Protein AF-A0A3N7EU28-F1 (afdb_monomer)

Structure (mmCIF, N/CA/C/O backbone):
data_AF-A0A3N7EU28-F1
#
_entry.id   AF-A0A3N7EU28-F1
#
loop_
_atom_site.group_PDB
_atom_site.id
_atom_site.type_symbol
_atom_site.label_atom_id
_atom_site.label_alt_id
_atom_site.label_comp_id
_atom_site.label_asym_id
_atom_site.label_entity_id
_atom_site.label_seq_id
_atom_site.pdbx_PDB_ins_code
_atom_site.Cartn_x
_atom_site.Cartn_y
_atom_site.Cartn_z
_atom_site.occupancy
_atom_site.B_iso_or_equiv
_atom_site.auth_seq_id
_atom_site.auth_comp_id
_atom_site.auth_asym_id
_atom_site.auth_atom_id
_atom_site.pdbx_PDB_model_num
ATOM 1 N N . MET A 1 1 ? -1.243 -31.532 -74.206 1.00 42.12 1 MET A N 1
ATOM 2 C CA . MET A 1 1 ? -0.296 -31.287 -73.104 1.00 42.12 1 MET A CA 1
ATOM 3 C C . MET A 1 1 ? -0.770 -30.011 -72.451 1.00 42.12 1 MET A C 1
ATOM 5 O O . MET A 1 1 ? -0.557 -28.967 -73.038 1.00 42.12 1 MET A O 1
ATOM 9 N N . ASP A 1 2 ? -1.474 -30.106 -71.325 1.00 33.91 2 ASP A N 1
ATOM 10 C CA . ASP A 1 2 ? -1.949 -28.936 -70.582 1.00 33.91 2 ASP A CA 1
ATOM 11 C C . ASP A 1 2 ? -1.641 -29.152 -69.104 1.00 33.91 2 ASP A C 1
ATOM 13 O O . ASP A 1 2 ? -2.278 -29.946 -68.408 1.00 33.91 2 ASP A O 1
ATOM 17 N N . THR A 1 3 ? -0.588 -28.489 -68.646 1.00 37.66 3 THR A N 1
ATOM 18 C CA . THR A 1 3 ? -0.160 -28.428 -67.252 1.00 37.66 3 THR A CA 1
ATOM 19 C C . THR A 1 3 ? -1.136 -27.540 -66.482 1.00 37.66 3 THR A C 1
ATOM 21 O O . THR A 1 3 ? -1.076 -26.314 -66.555 1.00 37.66 3 THR A O 1
ATOM 24 N N . LYS A 1 4 ? -2.057 -28.150 -65.725 1.00 41.09 4 LYS A N 1
ATOM 25 C CA . LYS A 1 4 ? -2.855 -27.432 -64.722 1.00 41.09 4 LYS A CA 1
ATOM 26 C C . LYS A 1 4 ? -1.938 -26.999 -63.577 1.00 41.09 4 LYS A C 1
ATOM 28 O O . LYS A 1 4 ? -1.537 -27.821 -62.758 1.00 41.09 4 LYS A O 1
ATOM 33 N N . TYR A 1 5 ? -1.629 -25.708 -63.518 1.00 42.81 5 TYR A N 1
ATOM 34 C CA . TYR A 1 5 ? -1.037 -25.078 -62.344 1.00 42.81 5 TYR A CA 1
ATOM 35 C C . TYR A 1 5 ? -2.054 -25.109 -61.198 1.00 42.81 5 TYR A C 1
ATOM 37 O O . TYR A 1 5 ? -3.085 -24.443 -61.246 1.00 42.81 5 TYR A O 1
ATOM 45 N N . HIS A 1 6 ? -1.770 -25.908 -60.173 1.00 47.97 6 HIS A N 1
ATOM 46 C CA . HIS A 1 6 ? -2.441 -25.832 -58.883 1.00 47.97 6 HIS A CA 1
ATOM 47 C C . HIS A 1 6 ? -1.629 -24.870 -58.012 1.00 47.97 6 HIS A C 1
ATOM 49 O O . HIS A 1 6 ? -0.635 -25.269 -57.409 1.00 47.97 6 HIS A O 1
ATOM 55 N N . HIS A 1 7 ? -1.986 -23.585 -58.015 1.00 46.16 7 HIS A N 1
ATOM 56 C CA . HIS A 1 7 ? -1.356 -22.621 -57.117 1.00 46.16 7 HIS A CA 1
ATOM 57 C C . HIS A 1 7 ? -2.119 -22.643 -55.789 1.00 46.16 7 HIS A C 1
ATOM 59 O O . HIS A 1 7 ? -3.244 -22.154 -55.716 1.00 46.16 7 HIS A O 1
ATOM 65 N N . ARG A 1 8 ? -1.516 -23.265 -54.767 1.00 48.31 8 ARG A N 1
ATOM 66 C CA . ARG A 1 8 ? -1.973 -23.189 -53.372 1.00 48.31 8 ARG A CA 1
ATOM 67 C C . ARG A 1 8 ? -2.030 -21.729 -52.931 1.00 48.31 8 ARG A C 1
ATOM 69 O O . ARG A 1 8 ? -1.128 -20.949 -53.256 1.00 48.31 8 ARG A O 1
ATOM 76 N N . THR A 1 9 ? -3.082 -21.378 -52.205 1.00 47.44 9 THR A N 1
ATOM 77 C CA . THR A 1 9 ? -3.188 -20.135 -51.445 1.00 47.44 9 THR A CA 1
ATOM 78 C C . THR A 1 9 ? -2.323 -20.242 -50.191 1.00 47.44 9 THR A C 1
ATOM 80 O O . THR A 1 9 ? -2.245 -21.293 -49.566 1.00 47.44 9 THR A O 1
ATOM 83 N N . VAL A 1 10 ? -1.673 -19.140 -49.816 1.00 48.03 10 VAL A N 1
ATOM 84 C CA . VAL A 1 10 ? -0.819 -18.991 -48.615 1.00 48.03 10 VAL A CA 1
ATOM 85 C C . VAL A 1 10 ? -1.573 -19.140 -47.280 1.00 48.03 10 VAL A C 1
ATOM 87 O O . VAL A 1 10 ? -1.006 -18.900 -46.221 1.00 48.03 10 VAL A O 1
ATOM 90 N N . GLU A 1 11 ? -2.845 -19.528 -47.323 1.00 44.81 11 GLU A N 1
ATOM 91 C CA . GLU A 1 11 ? -3.716 -19.673 -46.155 1.00 44.81 11 GLU A CA 1
ATOM 92 C C . GLU A 1 11 ? -3.633 -21.075 -45.519 1.00 44.81 11 GLU A C 1
ATOM 94 O O . GLU A 1 11 ? -4.059 -21.242 -44.381 1.00 44.81 11 GLU A O 1
ATOM 99 N N . ASP A 1 12 ? -3.026 -22.060 -46.199 1.00 47.38 12 ASP A N 1
ATOM 100 C CA . ASP A 1 12 ? -3.036 -23.470 -45.765 1.00 47.38 12 ASP A CA 1
ATOM 101 C C . ASP A 1 12 ? -1.842 -23.903 -44.882 1.00 47.38 12 ASP A C 1
ATOM 103 O O . ASP A 1 12 ? -1.833 -25.035 -44.405 1.00 47.38 12 ASP A O 1
ATOM 107 N N . ASP A 1 13 ? -0.852 -23.038 -44.617 1.00 48.75 13 ASP A N 1
ATOM 108 C CA . ASP A 1 13 ? 0.401 -23.433 -43.933 1.00 48.75 13 ASP A CA 1
ATOM 109 C C . ASP A 1 13 ? 0.686 -22.684 -42.612 1.00 48.75 13 ASP A C 1
ATOM 111 O O . ASP A 1 13 ? 1.833 -22.608 -42.169 1.00 48.75 13 ASP A O 1
ATOM 115 N N . ILE A 1 14 ? -0.335 -22.169 -41.915 1.00 48.41 14 ILE A N 1
ATOM 116 C CA . ILE A 1 14 ? -0.161 -21.692 -40.529 1.00 48.41 14 ILE A CA 1
ATOM 117 C C . ILE A 1 14 ? -0.734 -22.723 -39.554 1.00 48.41 14 ILE A C 1
ATOM 119 O O . ILE A 1 14 ? -1.765 -22.520 -38.915 1.00 48.41 14 ILE A O 1
ATOM 123 N N . ILE A 1 15 ? -0.027 -23.844 -39.402 1.00 52.66 15 ILE A N 1
ATOM 124 C CA . ILE A 1 15 ? -0.177 -24.691 -38.216 1.00 52.66 15 ILE A CA 1
ATOM 125 C C . ILE A 1 15 ? 0.542 -23.958 -37.079 1.00 52.66 15 ILE A C 1
ATOM 127 O O . ILE A 1 15 ? 1.730 -24.166 -36.834 1.00 52.66 15 ILE A O 1
ATOM 131 N N . VAL A 1 16 ? -0.165 -23.047 -36.405 1.00 49.06 16 VAL A N 1
ATOM 132 C CA . VAL A 1 16 ? 0.270 -22.577 -35.088 1.00 49.06 16 VAL A CA 1
ATOM 133 C C . VAL A 1 16 ? 0.169 -23.793 -34.178 1.00 49.06 16 VAL A C 1
ATOM 135 O O . VAL A 1 16 ? -0.931 -24.186 -33.794 1.00 49.06 16 VAL A O 1
ATOM 138 N N . ASN A 1 17 ? 1.304 -24.424 -33.863 1.00 50.19 17 ASN A N 1
ATOM 139 C CA . ASN A 1 17 ? 1.380 -25.283 -32.687 1.00 50.19 17 ASN A CA 1
ATOM 140 C C . ASN A 1 17 ? 0.844 -24.431 -31.537 1.00 50.19 17 ASN A C 1
ATOM 142 O O . ASN A 1 17 ? 1.47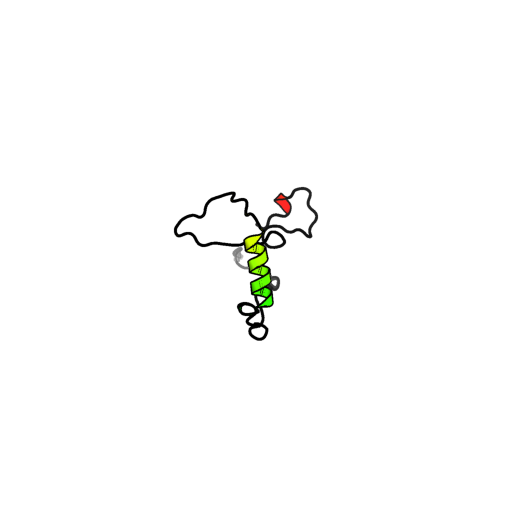1 -23.430 -31.187 1.00 50.19 17 ASN A O 1
ATOM 146 N N . GLN A 1 18 ? -0.334 -24.777 -31.013 1.00 54.00 18 GLN A N 1
ATOM 147 C CA . GLN A 1 18 ? -0.803 -24.255 -29.739 1.00 54.00 18 GLN A CA 1
ATOM 148 C C . GLN A 1 18 ? 0.237 -24.704 -28.715 1.00 54.00 18 GLN A C 1
ATOM 150 O O . GLN A 1 18 ? 0.171 -25.810 -28.194 1.00 54.00 18 GLN A O 1
ATOM 155 N N . MET A 1 19 ? 1.278 -23.892 -28.524 1.00 51.91 19 MET A N 1
ATOM 156 C CA . MET A 1 19 ? 2.097 -23.970 -27.331 1.00 51.91 19 MET A CA 1
ATOM 157 C C . MET A 1 19 ? 1.112 -23.805 -26.188 1.00 51.91 19 MET A C 1
ATOM 159 O O . MET A 1 19 ? 0.344 -22.837 -26.196 1.00 51.91 19 MET A O 1
ATOM 163 N N . ASP A 1 20 ? 1.091 -24.778 -25.280 1.00 57.88 20 ASP A N 1
ATOM 164 C CA . ASP A 1 20 ? 0.328 -24.685 -24.046 1.00 57.88 20 ASP A CA 1
ATOM 165 C C . ASP A 1 20 ? 0.561 -23.284 -23.483 1.00 57.88 20 ASP A C 1
ATOM 167 O O . ASP A 1 20 ? 1.703 -22.869 -23.252 1.00 57.88 20 ASP A O 1
ATOM 171 N N . SER A 1 21 ? -0.513 -22.495 -23.404 1.00 57.62 21 SER A N 1
ATOM 172 C CA . SER A 1 21 ? -0.415 -21.181 -22.780 1.00 57.62 21 SER A CA 1
ATOM 173 C C . SER A 1 21 ? 0.117 -21.412 -21.369 1.00 57.62 21 SER A C 1
ATOM 175 O O . SER A 1 21 ? -0.311 -22.385 -20.741 1.00 57.62 21 SER A O 1
ATOM 177 N N . PRO A 1 22 ? 1.069 -20.593 -20.883 1.00 67.88 22 PRO A N 1
ATOM 178 C CA . PRO A 1 22 ? 1.585 -20.769 -19.536 1.00 67.88 22 PRO A CA 1
ATOM 179 C C . PRO A 1 22 ? 0.402 -20.840 -18.576 1.00 67.88 22 PRO A C 1
ATOM 181 O O . PRO A 1 22 ? -0.537 -20.052 -18.708 1.00 67.88 22 PRO A O 1
ATOM 184 N N . GLU A 1 23 ? 0.427 -21.821 -17.676 1.00 65.69 23 GLU A N 1
ATOM 185 C CA . GLU A 1 23 ? -0.591 -21.982 -16.644 1.00 65.69 23 GLU A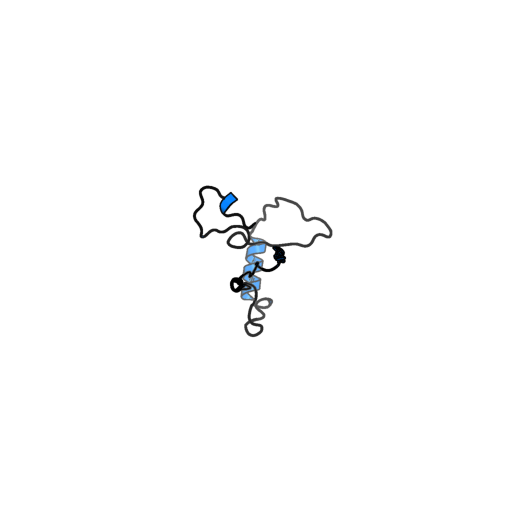 CA 1
ATOM 186 C C . GLU A 1 23 ? -0.727 -20.642 -15.915 1.00 65.69 23 GLU A C 1
ATOM 188 O O . GLU A 1 23 ? 0.215 -20.162 -15.281 1.00 65.69 23 GLU A O 1
ATOM 193 N N . ILE A 1 24 ? -1.864 -19.975 -16.121 1.00 66.19 24 ILE A N 1
ATOM 194 C CA . ILE A 1 24 ? -2.150 -18.694 -15.485 1.00 66.19 24 ILE A CA 1
ATOM 195 C C . ILE A 1 24 ? -2.496 -19.039 -14.043 1.00 66.19 24 ILE A C 1
ATOM 197 O O . ILE A 1 24 ? -3.624 -19.421 -13.748 1.00 66.19 24 ILE A O 1
ATOM 201 N N . VAL A 1 25 ? -1.498 -18.957 -13.169 1.00 65.69 25 VAL A N 1
ATOM 202 C CA . VAL A 1 25 ? -1.701 -19.048 -11.725 1.00 65.69 25 VAL A CA 1
ATOM 203 C C . VAL A 1 25 ? -2.359 -17.743 -11.286 1.00 65.69 25 VAL A C 1
ATOM 205 O O . VAL A 1 25 ? -1.768 -16.671 -11.424 1.00 65.69 25 VAL A O 1
ATOM 208 N N . ASP A 1 26 ? -3.606 -17.824 -10.826 1.00 66.44 26 ASP A N 1
ATOM 209 C CA . ASP A 1 26 ? -4.260 -16.706 -10.156 1.00 66.44 26 ASP A CA 1
ATOM 210 C C . ASP A 1 26 ? -3.780 -16.664 -8.703 1.00 66.44 26 ASP A C 1
ATOM 212 O O . ASP A 1 26 ? -4.258 -17.409 -7.849 1.00 66.44 26 ASP A O 1
ATOM 216 N N . ASP A 1 27 ? -2.827 -15.776 -8.419 1.00 60.50 27 ASP A N 1
ATOM 217 C CA . ASP A 1 27 ? -2.310 -15.548 -7.065 1.00 60.50 27 ASP A CA 1
ATOM 218 C C . ASP A 1 27 ? -3.399 -15.046 -6.079 1.00 60.50 27 ASP A C 1
ATOM 220 O O . ASP A 1 27 ? -3.135 -14.921 -4.880 1.00 60.50 27 ASP A O 1
ATOM 224 N N . PHE A 1 28 ? -4.618 -14.748 -6.558 1.00 56.94 28 PHE A N 1
ATOM 225 C CA . PHE A 1 28 ? -5.779 -14.367 -5.750 1.00 56.94 28 PHE A CA 1
ATOM 226 C C . PHE A 1 28 ? -6.779 -15.505 -5.487 1.00 56.94 28 PHE A C 1
ATOM 228 O O . PHE A 1 28 ? -7.714 -15.293 -4.705 1.00 56.94 28 PHE A O 1
ATOM 235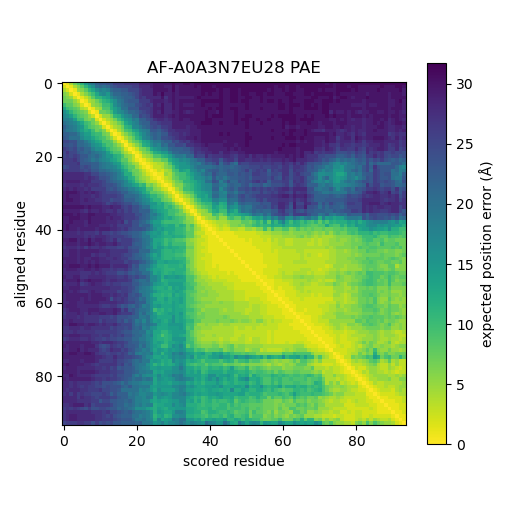 N N . GLU A 1 29 ? -6.619 -16.698 -6.074 1.00 66.00 29 GLU A N 1
ATOM 236 C CA . GLU A 1 29 ? -7.483 -17.849 -5.772 1.00 66.00 29 GLU A CA 1
ATOM 237 C C . GLU A 1 29 ? -7.143 -18.440 -4.392 1.00 66.00 29 GLU A C 1
ATOM 239 O O . GLU A 1 29 ? -6.442 -19.439 -4.243 1.00 66.00 29 GLU A O 1
ATOM 244 N N . LEU A 1 30 ? -7.675 -17.816 -3.341 1.00 59.25 30 LEU A N 1
ATOM 245 C CA . LEU A 1 30 ? -7.777 -18.438 -2.024 1.00 59.25 30 LEU A CA 1
ATOM 246 C C . LEU A 1 30 ? -8.886 -19.494 -2.076 1.00 59.25 30 LEU A C 1
ATOM 248 O O . LEU A 1 30 ? -10.035 -19.183 -2.405 1.00 59.25 30 LEU A O 1
ATOM 252 N N . GLY A 1 31 ? -8.552 -20.745 -1.748 1.00 56.41 31 GLY A N 1
ATOM 253 C CA . GLY A 1 31 ? -9.535 -21.821 -1.639 1.00 56.41 31 GLY A CA 1
ATOM 254 C C . GLY A 1 31 ? -10.668 -21.405 -0.699 1.00 56.41 31 GLY A C 1
ATOM 255 O O . GLY A 1 31 ? -10.415 -20.953 0.417 1.00 56.41 31 GLY A O 1
ATOM 256 N N . GLN A 1 32 ? -11.921 -21.548 -1.147 1.00 54.84 32 GLN A N 1
ATOM 257 C CA . GLN A 1 32 ? -13.123 -21.134 -0.399 1.00 54.84 32 GLN A CA 1
ATOM 258 C C . GLN A 1 32 ? -13.183 -21.681 1.039 1.00 54.84 32 GLN A C 1
ATOM 260 O O . GLN A 1 32 ? -13.830 -21.076 1.891 1.00 54.84 32 GLN A O 1
ATOM 265 N N . ASP A 1 33 ? -12.479 -22.779 1.315 1.00 55.00 33 ASP A N 1
ATOM 266 C CA . ASP A 1 33 ? -12.458 -23.463 2.607 1.00 55.00 33 ASP A CA 1
ATOM 267 C C . ASP A 1 33 ? -11.388 -22.940 3.596 1.00 55.00 33 ASP A C 1
ATOM 269 O O . ASP A 1 33 ? -11.361 -23.375 4.748 1.00 55.00 33 ASP A O 1
ATOM 273 N N . GLU A 1 34 ? -10.521 -21.995 3.198 1.00 50.56 34 GLU A N 1
ATOM 274 C CA . GLU A 1 34 ? -9.469 -21.408 4.060 1.00 50.56 34 GLU A CA 1
ATOM 275 C C . GLU A 1 34 ? -9.802 -20.000 4.587 1.00 50.56 34 GLU A C 1
ATOM 277 O O . GLU A 1 34 ? -9.019 -19.401 5.332 1.00 50.56 34 GLU A O 1
ATOM 282 N N . ALA A 1 35 ? -10.974 -19.459 4.242 1.00 56.62 35 ALA A N 1
ATOM 283 C CA . ALA A 1 35 ? -11.417 -18.148 4.700 1.00 56.62 35 ALA A CA 1
ATOM 284 C C . ALA A 1 35 ? -11.838 -18.193 6.181 1.00 56.62 35 ALA A C 1
ATOM 286 O O . ALA A 1 35 ? -13.007 -18.350 6.527 1.00 56.62 35 ALA A O 1
ATOM 287 N N . VAL A 1 36 ? -10.870 -18.049 7.084 1.00 56.75 36 VAL A N 1
ATOM 288 C CA . VAL A 1 36 ? -11.151 -17.607 8.454 1.00 56.75 36 VAL A CA 1
ATOM 289 C C . VAL A 1 36 ? -11.678 -16.170 8.364 1.00 56.75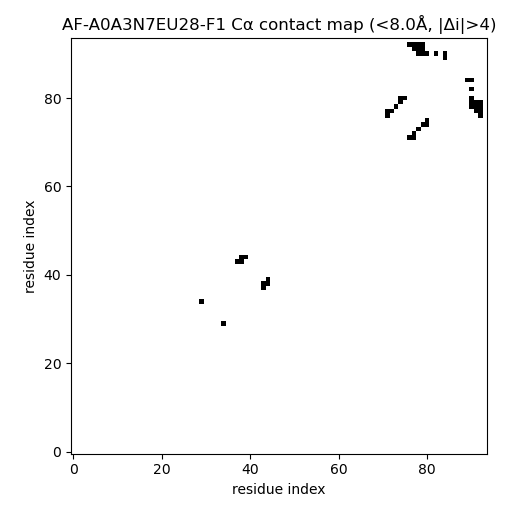 36 VAL A C 1
ATOM 291 O O . VAL A 1 36 ? -11.058 -15.345 7.693 1.00 56.75 36 VAL A O 1
ATOM 294 N N . ASP A 1 37 ? -12.782 -15.851 9.047 1.00 63.72 37 ASP A N 1
ATOM 295 C CA . ASP A 1 37 ? -13.270 -14.471 9.232 1.00 63.72 37 ASP A CA 1
ATOM 296 C C . ASP A 1 37 ? -12.283 -13.694 10.128 1.00 63.72 37 ASP A C 1
ATOM 298 O O . ASP A 1 37 ? -12.501 -13.425 11.310 1.00 63.72 37 ASP A O 1
ATOM 302 N N . ILE A 1 38 ? -11.109 -13.386 9.571 1.00 68.00 38 ILE A N 1
ATOM 303 C CA . ILE A 1 38 ? -9.994 -12.688 10.229 1.00 68.00 38 ILE A CA 1
ATOM 304 C C . ILE A 1 38 ? -10.390 -11.243 10.566 1.00 68.00 38 ILE A C 1
ATOM 306 O O . ILE A 1 38 ? -9.756 -10.605 11.411 1.00 68.00 38 ILE A O 1
ATOM 310 N N . GLU A 1 39 ? -11.439 -10.725 9.921 1.00 71.50 39 GLU A N 1
ATOM 311 C CA . GLU A 1 39 ? -11.945 -9.371 10.128 1.00 71.50 39 GLU A CA 1
ATOM 312 C C . GLU A 1 39 ? -12.425 -9.117 11.559 1.00 71.50 39 GLU A C 1
ATOM 314 O O . GLU A 1 39 ? -12.240 -8.010 12.075 1.00 71.50 39 GLU A O 1
ATOM 319 N N . ASP A 1 40 ? -12.961 -10.141 12.229 1.00 77.62 40 ASP A N 1
ATOM 320 C CA . ASP A 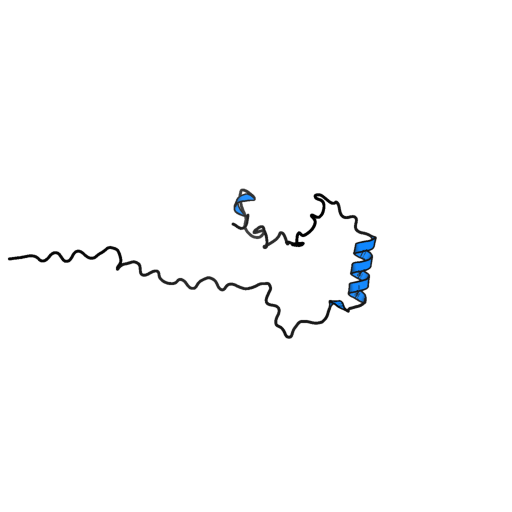1 40 ? -13.511 -10.010 13.576 1.00 77.62 40 ASP A CA 1
ATOM 321 C C . ASP A 1 40 ? -12.531 -10.338 14.705 1.00 77.62 40 ASP A C 1
ATOM 323 O O . ASP A 1 40 ? -12.860 -10.173 15.883 1.00 77.62 40 ASP A O 1
ATOM 327 N N . ASP A 1 41 ? -11.294 -10.699 14.366 1.00 86.56 41 ASP A N 1
ATOM 328 C CA . ASP A 1 41 ? -10.249 -10.957 15.348 1.00 86.56 41 ASP A CA 1
ATOM 329 C C . ASP A 1 41 ? -9.869 -9.676 16.119 1.00 86.56 41 ASP A C 1
ATOM 331 O O . ASP A 1 41 ? -9.313 -8.709 15.584 1.00 86.56 41 ASP A O 1
ATOM 335 N N . GLU A 1 42 ? -10.149 -9.677 17.424 1.00 90.25 42 GLU A N 1
ATOM 336 C CA . GLU A 1 42 ? -9.902 -8.532 18.306 1.00 90.25 42 GLU A CA 1
ATOM 337 C C . GLU A 1 42 ? -8.421 -8.135 18.371 1.00 90.25 42 GLU A C 1
ATOM 339 O O . GLU A 1 42 ? -8.092 -6.948 18.475 1.00 90.25 42 GLU A O 1
ATOM 344 N N . ALA A 1 43 ? -7.497 -9.096 18.266 1.00 90.19 43 ALA A N 1
ATOM 345 C CA . ALA A 1 43 ? -6.071 -8.790 18.272 1.00 90.19 43 ALA A CA 1
ATOM 346 C C . ALA A 1 43 ? -5.656 -8.038 16.99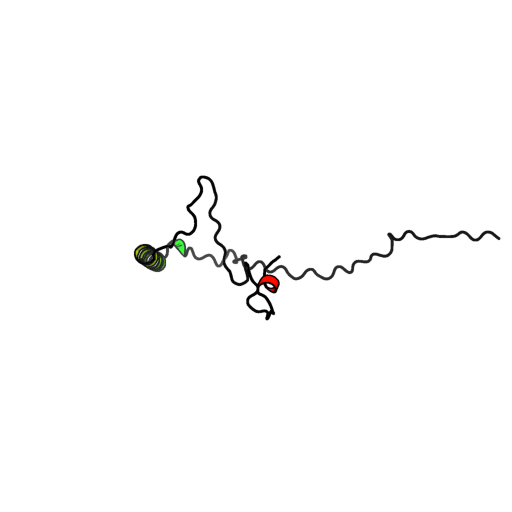5 1.00 90.19 43 ALA A C 1
ATOM 348 O O . ALA A 1 43 ? -4.849 -7.103 17.056 1.00 90.19 43 ALA A O 1
ATOM 349 N N . ASN A 1 44 ? -6.222 -8.388 15.842 1.00 90.81 44 ASN A N 1
ATOM 350 C CA . ASN A 1 44 ? -5.999 -7.696 14.576 1.00 90.81 44 ASN A CA 1
ATOM 351 C C . ASN A 1 44 ? -6.630 -6.302 14.571 1.00 90.81 44 ASN A C 1
ATOM 353 O O . ASN A 1 44 ? -5.951 -5.341 14.195 1.00 90.81 44 ASN A O 1
ATOM 357 N N . LYS A 1 45 ? -7.855 -6.152 15.093 1.00 91.00 45 LYS A N 1
ATOM 358 C CA . LYS A 1 45 ? -8.494 -4.837 15.286 1.00 91.00 45 LYS A CA 1
ATOM 359 C C . LYS A 1 45 ? -7.628 -3.910 16.141 1.00 91.00 45 LYS A C 1
ATOM 361 O O . LYS A 1 45 ? -7.411 -2.751 15.781 1.00 91.00 45 LYS A O 1
ATOM 366 N N . GLN A 1 46 ? -7.058 -4.419 17.235 1.00 94.69 46 GLN A N 1
ATOM 367 C CA . GLN A 1 46 ? -6.161 -3.642 18.098 1.00 94.69 46 GLN A CA 1
ATOM 368 C C . GLN A 1 46 ? -4.863 -3.229 17.390 1.00 94.69 46 GLN A C 1
ATOM 370 O O . GLN A 1 46 ? -4.437 -2.076 17.510 1.00 94.69 46 GLN A O 1
ATOM 375 N N . LYS A 1 47 ? -4.242 -4.132 16.619 1.00 94.00 47 LYS A N 1
ATOM 376 C CA . LYS A 1 47 ? -3.051 -3.810 15.811 1.00 94.00 47 LYS A CA 1
ATOM 377 C C . LYS A 1 47 ? -3.354 -2.724 14.776 1.00 94.00 47 LYS A C 1
ATOM 379 O O . LYS A 1 47 ? -2.559 -1.791 14.637 1.00 94.00 47 LYS A O 1
ATOM 384 N N . LEU A 1 48 ? -4.491 -2.829 14.085 1.00 93.88 48 LEU A N 1
ATOM 385 C CA . LEU A 1 48 ? -4.924 -1.855 13.085 1.00 93.88 48 LEU A CA 1
ATOM 386 C C . LEU A 1 48 ? -5.171 -0.486 13.722 1.00 93.88 48 LEU A C 1
ATOM 388 O O . LEU A 1 48 ? -4.629 0.508 13.246 1.00 93.88 48 LEU A O 1
ATOM 392 N N . LYS A 1 49 ? -5.901 -0.439 14.843 1.00 95.50 49 LYS A N 1
ATOM 393 C CA . LYS A 1 49 ? -6.145 0.802 15.589 1.00 95.50 49 LYS A CA 1
ATOM 394 C C . LYS A 1 49 ? -4.843 1.488 15.992 1.00 95.50 49 LYS A C 1
ATOM 396 O O . LYS A 1 49 ? -4.664 2.668 15.718 1.00 95.50 49 LYS A O 1
ATOM 401 N N . ARG A 1 50 ? -3.888 0.731 16.544 1.00 97.12 50 ARG A N 1
ATOM 402 C CA . ARG A 1 50 ? -2.567 1.270 16.894 1.00 97.12 50 ARG A CA 1
ATOM 403 C C . ARG A 1 50 ? -1.857 1.873 15.681 1.00 97.12 50 ARG A C 1
ATOM 405 O O . ARG A 1 50 ? -1.225 2.915 15.811 1.00 97.12 50 ARG A O 1
ATOM 412 N N . ARG A 1 51 ? -1.944 1.230 14.511 1.00 96.25 51 ARG A N 1
ATOM 413 C CA . ARG A 1 51 ? -1.354 1.762 13.276 1.00 96.25 51 ARG A CA 1
ATOM 414 C C . ARG A 1 51 ? -2.052 3.050 12.835 1.00 96.25 51 ARG A C 1
ATOM 416 O O . ARG A 1 51 ? -1.343 3.984 12.488 1.00 96.25 51 ARG A O 1
ATOM 423 N N . ILE A 1 52 ? -3.384 3.106 12.874 1.00 96.50 52 ILE A N 1
ATOM 424 C CA . ILE A 1 52 ? -4.163 4.308 12.531 1.00 96.50 52 ILE A CA 1
ATOM 425 C C . ILE A 1 52 ? -3.774 5.484 13.436 1.00 96.50 52 ILE A C 1
ATOM 427 O O . ILE A 1 52 ? -3.562 6.583 12.938 1.00 96.50 52 ILE A O 1
ATOM 431 N N . ASP A 1 53 ? -3.626 5.244 14.741 1.00 97.06 53 ASP A N 1
ATOM 432 C CA . ASP A 1 53 ? -3.323 6.298 15.717 1.00 97.06 53 ASP A CA 1
ATOM 433 C C . ASP A 1 53 ? -1.885 6.840 15.599 1.00 97.06 53 ASP A C 1
ATOM 435 O O . ASP A 1 53 ? -1.617 7.981 15.968 1.00 97.06 53 ASP A O 1
ATOM 439 N N . GLN A 1 54 ? -0.940 6.016 15.133 1.00 97.38 54 GLN A N 1
ATOM 440 C CA . GLN A 1 54 ? 0.495 6.334 15.152 1.00 97.38 54 GLN A CA 1
ATOM 441 C C . GLN A 1 54 ? 1.077 6.698 13.786 1.00 97.38 54 GLN A C 1
ATOM 443 O O . GLN A 1 54 ? 2.159 7.280 13.728 1.00 97.38 54 GLN A O 1
ATOM 448 N N . TYR A 1 55 ? 0.432 6.294 12.692 1.00 96.94 55 TYR A N 1
ATOM 449 C CA . TYR A 1 55 ? 0.983 6.452 11.352 1.00 96.94 55 TYR A CA 1
ATOM 450 C C . TYR A 1 55 ? 0.447 7.711 10.677 1.00 96.94 55 TYR A C 1
ATOM 452 O O . TYR A 1 55 ? -0.746 7.829 10.406 1.00 96.94 55 TYR A O 1
ATOM 460 N N . GLU A 1 56 ? 1.349 8.629 10.351 1.00 95.94 56 GLU A N 1
ATOM 461 C CA . GLU A 1 56 ? 1.025 9.818 9.572 1.00 95.94 56 GLU A CA 1
ATOM 462 C C . GLU A 1 56 ? 1.146 9.516 8.073 1.00 95.94 56 GLU A C 1
ATOM 464 O O . GLU A 1 56 ? 2.208 9.137 7.578 1.00 95.94 56 GLU A O 1
ATOM 469 N N . ILE A 1 57 ? 0.036 9.667 7.346 1.00 94.38 57 ILE A N 1
ATOM 470 C CA . ILE A 1 57 ? -0.005 9.464 5.896 1.00 94.38 57 ILE A CA 1
ATOM 471 C C . ILE A 1 57 ? 0.405 10.765 5.204 1.00 94.38 57 ILE A C 1
ATOM 473 O O . ILE A 1 57 ? -0.318 11.760 5.260 1.00 94.38 57 ILE A O 1
ATOM 477 N N . GLU A 1 58 ? 1.519 10.739 4.473 1.00 96.19 58 GLU A N 1
ATOM 478 C CA . GLU A 1 58 ? 1.891 11.844 3.592 1.00 96.19 58 GLU A CA 1
ATOM 479 C C . GLU A 1 58 ? 1.036 11.815 2.312 1.00 96.19 58 GLU A C 1
ATOM 481 O O . GLU A 1 58 ? 1.294 11.067 1.363 1.00 96.19 58 GLU A O 1
ATOM 486 N N . LEU A 1 59 ? -0.015 12.634 2.278 1.00 94.56 59 LEU A N 1
ATOM 487 C CA . LEU A 1 59 ? -0.941 12.677 1.152 1.00 94.56 59 LEU A CA 1
ATOM 488 C C . LEU A 1 59 ? -0.312 13.384 -0.061 1.00 94.56 59 LEU A C 1
ATOM 490 O O . LEU A 1 59 ? -0.248 14.609 -0.115 1.00 94.56 59 LEU A O 1
ATOM 494 N N . LYS A 1 60 ? 0.103 12.614 -1.074 1.00 96.25 60 LYS A N 1
ATOM 495 C CA . LYS A 1 60 ? 0.637 13.171 -2.333 1.00 96.25 60 LYS A CA 1
ATOM 496 C C . LYS A 1 60 ? -0.444 13.773 -3.231 1.00 96.25 60 LYS A C 1
ATOM 498 O O . LYS A 1 60 ? -0.202 14.775 -3.892 1.00 96.25 60 LYS A O 1
ATOM 503 N N . ASN A 1 61 ? -1.627 13.158 -3.271 1.00 94.81 61 ASN A N 1
ATOM 504 C CA . ASN A 1 61 ? -2.761 13.608 -4.078 1.00 94.81 61 ASN A CA 1
ATOM 505 C C . ASN A 1 61 ? -4.067 13.434 -3.291 1.00 94.81 61 ASN A C 1
ATOM 507 O O . ASN A 1 61 ? -4.266 12.371 -2.700 1.00 94.81 61 ASN A O 1
ATOM 511 N N . PRO A 1 62 ? -4.976 14.426 -3.294 1.00 95.94 62 PRO A N 1
ATOM 512 C CA . PRO A 1 62 ? -6.242 14.315 -2.585 1.00 95.94 62 PRO A CA 1
ATOM 513 C C . PRO A 1 62 ? -7.195 13.316 -3.248 1.00 95.94 62 PRO A C 1
ATOM 515 O O . PRO A 1 62 ? -7.196 13.124 -4.469 1.00 95.94 62 PRO A O 1
ATOM 518 N N . SER A 1 63 ? -8.065 12.720 -2.433 1.00 95.69 63 SER A N 1
ATOM 519 C CA . SER A 1 63 ? -9.150 11.862 -2.906 1.00 95.69 63 SER A CA 1
ATOM 520 C C . SER A 1 63 ? -10.092 12.621 -3.841 1.00 95.69 63 SER A C 1
ATOM 522 O O . SER A 1 63 ? -10.437 13.780 -3.609 1.00 95.69 63 SER A O 1
ATOM 524 N N . ARG A 1 64 ? -10.544 11.947 -4.903 1.00 97.19 64 ARG A N 1
ATOM 525 C CA . ARG A 1 64 ? -11.443 12.526 -5.909 1.00 97.19 64 ARG A CA 1
ATOM 526 C C . ARG A 1 64 ? -12.875 12.032 -5.684 1.00 97.19 64 ARG A 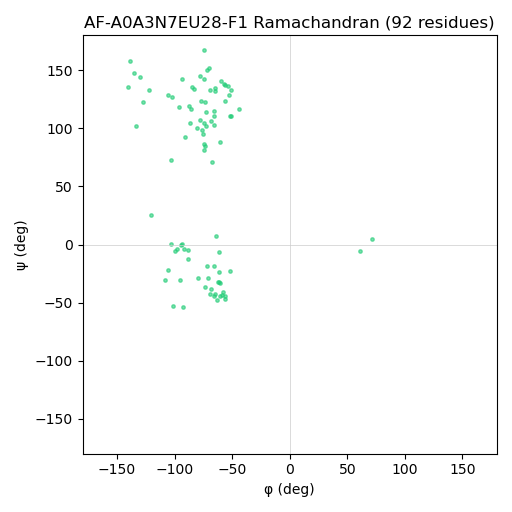C 1
ATOM 528 O O . ARG A 1 64 ? -13.070 10.814 -5.663 1.00 97.19 64 ARG A O 1
ATOM 535 N N . PRO A 1 65 ? -13.876 12.925 -5.565 1.00 96.94 65 PRO A N 1
ATOM 536 C CA . PRO A 1 65 ? -15.268 12.519 -5.390 1.00 96.94 65 PRO A CA 1
ATOM 537 C C . PRO A 1 65 ? -15.734 11.547 -6.481 1.00 96.94 65 PRO A C 1
ATOM 539 O O . PRO A 1 65 ? -15.441 11.730 -7.664 1.00 96.94 65 PRO A O 1
ATOM 542 N N . GLY A 1 66 ? -16.447 10.496 -6.076 1.00 96.50 66 GLY A N 1
ATOM 543 C CA . GLY A 1 66 ? -17.008 9.492 -6.986 1.00 96.50 66 GLY A CA 1
ATOM 544 C C . GLY A 1 66 ? -15.993 8.540 -7.633 1.00 96.50 66 GLY A C 1
ATOM 545 O O . GLY A 1 66 ? -16.382 7.731 -8.475 1.00 96.50 66 GLY A O 1
ATOM 546 N N . LYS A 1 67 ? -14.702 8.604 -7.281 1.00 96.69 67 LYS A N 1
ATOM 547 C CA . LYS A 1 67 ? -13.698 7.634 -7.745 1.00 96.69 67 LYS A CA 1
ATOM 548 C C . LYS A 1 67 ? -13.529 6.503 -6.736 1.00 96.69 67 LYS A C 1
ATOM 550 O O . LYS A 1 67 ? -13.557 6.729 -5.531 1.00 96.69 67 LYS A O 1
ATOM 555 N N . LYS A 1 68 ? -13.343 5.285 -7.251 1.00 94.44 68 LYS A N 1
ATOM 556 C CA . LYS A 1 68 ? -13.005 4.113 -6.439 1.00 94.44 68 LYS A CA 1
ATOM 557 C C . LYS A 1 68 ? -11.559 4.217 -5.949 1.00 94.44 68 LYS A C 1
ATOM 559 O O . LYS A 1 68 ? -10.720 4.810 -6.629 1.00 94.44 68 LYS A O 1
ATOM 564 N N . LEU A 1 69 ? -11.292 3.628 -4.787 1.00 93.88 69 LEU A N 1
ATOM 565 C CA . LEU A 1 69 ? -9.939 3.398 -4.296 1.00 93.88 69 LEU A CA 1
ATOM 566 C C . LEU A 1 69 ? -9.405 2.114 -4.932 1.00 93.88 69 LEU A C 1
ATOM 568 O O . LEU A 1 69 ? -10.109 1.108 -4.968 1.00 93.88 69 LEU A O 1
ATOM 572 N N . PHE A 1 70 ? -8.175 2.166 -5.426 1.00 91.81 70 PHE A N 1
ATOM 573 C CA . PHE A 1 70 ? -7.457 1.002 -5.919 1.00 91.81 70 PHE A CA 1
ATOM 574 C C . PHE A 1 70 ? -6.102 0.965 -5.222 1.00 91.81 70 PHE A C 1
ATOM 576 O O . PHE A 1 70 ? -5.375 1.959 -5.249 1.00 91.81 70 PHE A O 1
ATOM 583 N N . VAL A 1 71 ? -5.822 -0.142 -4.541 1.00 91.06 71 VAL A N 1
ATOM 584 C CA . VAL A 1 71 ? -4.573 -0.372 -3.816 1.00 91.06 71 VAL A CA 1
ATOM 585 C C . VAL A 1 71 ? -3.759 -1.357 -4.639 1.00 91.06 71 VAL A C 1
ATOM 587 O O . VAL A 1 71 ? -4.284 -2.388 -5.049 1.00 91.06 71 VAL A O 1
ATOM 590 N N . LEU A 1 72 ? -2.507 -1.005 -4.908 1.00 88.94 72 LEU A N 1
ATOM 591 C CA . LEU A 1 72 ? -1.579 -1.787 -5.711 1.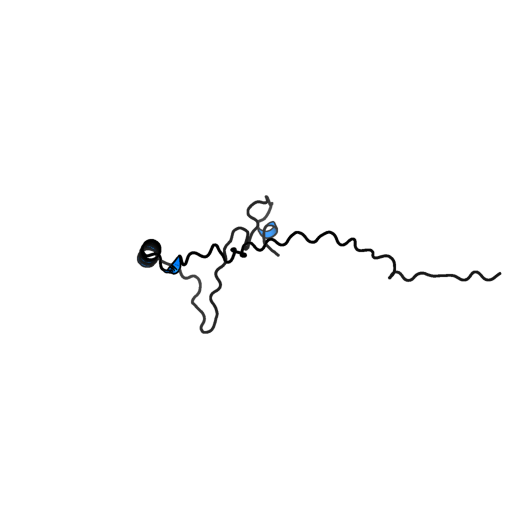00 88.94 72 LEU A CA 1
ATOM 592 C C . LEU A 1 72 ? -0.346 -2.085 -4.872 1.00 88.94 72 LEU A C 1
ATOM 594 O O . LEU A 1 72 ? 0.198 -1.175 -4.243 1.00 88.94 72 LEU A O 1
ATOM 598 N N . ASP A 1 73 ? 0.085 -3.339 -4.891 1.00 86.94 73 ASP A N 1
ATOM 599 C CA . ASP A 1 73 ? 1.438 -3.687 -4.479 1.00 86.94 73 ASP A CA 1
ATOM 600 C C . ASP A 1 73 ? 2.438 -3.265 -5.576 1.00 86.94 73 ASP A C 1
ATOM 602 O O . ASP A 1 73 ? 2.049 -2.886 -6.686 1.00 86.94 73 ASP A O 1
ATOM 606 N N . ILE A 1 74 ? 3.731 -3.271 -5.269 1.00 81.75 74 ILE A N 1
ATOM 607 C CA . ILE A 1 74 ? 4.795 -2.870 -6.200 1.00 81.75 74 ILE A CA 1
ATOM 608 C C . ILE A 1 74 ? 5.460 -4.114 -6.788 1.00 81.75 74 ILE A C 1
ATOM 610 O O . ILE A 1 74 ? 5.526 -4.279 -8.009 1.00 81.75 74 ILE A O 1
ATOM 614 N N . ASP A 1 75 ? 5.897 -5.006 -5.914 1.00 70.62 75 ASP A N 1
ATOM 615 C CA . ASP A 1 75 ? 6.702 -6.175 -6.229 1.00 70.62 75 ASP A CA 1
ATOM 616 C C . ASP A 1 75 ? 5.830 -7.287 -6.845 1.00 70.62 75 ASP A C 1
ATOM 618 O O . ASP A 1 75 ? 4.819 -7.676 -6.275 1.00 70.62 75 ASP A O 1
ATOM 622 N N . TYR A 1 76 ? 6.168 -7.760 -8.053 1.00 64.75 76 TYR A N 1
ATOM 623 C CA . TYR A 1 76 ? 5.350 -8.669 -8.894 1.00 64.75 76 TYR A CA 1
ATOM 624 C C . TYR A 1 76 ? 3.974 -8.153 -9.328 1.00 64.75 76 TYR A C 1
ATOM 626 O O . TYR A 1 76 ? 3.319 -8.778 -10.164 1.00 64.75 76 TYR A O 1
ATOM 634 N N . THR A 1 77 ? 3.548 -6.987 -8.846 1.00 77.50 77 THR A N 1
ATOM 635 C CA . THR A 1 77 ? 2.338 -6.328 -9.345 1.00 77.50 77 THR A CA 1
ATOM 636 C C . THR A 1 77 ? 2.680 -5.346 -10.462 1.00 77.50 77 THR A C 1
ATOM 638 O O . THR A 1 77 ? 2.140 -5.471 -11.562 1.00 77.50 77 THR A O 1
ATOM 641 N N . LEU A 1 78 ? 3.611 -4.418 -10.219 1.00 83.12 78 LEU A N 1
ATOM 642 C CA . LEU A 1 78 ? 4.004 -3.372 -11.173 1.00 83.12 78 LEU A CA 1
ATOM 643 C C . LEU A 1 78 ? 5.399 -3.588 -11.771 1.00 83.12 78 LEU A C 1
ATOM 645 O O . LEU A 1 78 ? 5.629 -3.207 -12.919 1.00 83.12 78 LEU A O 1
ATOM 649 N N . PHE A 1 79 ? 6.305 -4.205 -11.011 1.00 81.31 79 PHE A N 1
ATOM 650 C CA . PHE A 1 79 ? 7.680 -4.477 -11.429 1.00 81.31 79 PHE A CA 1
ATOM 651 C C . PHE A 1 79 ? 8.071 -5.938 -11.201 1.00 81.31 79 PHE A C 1
ATOM 653 O O . PHE A 1 79 ? 7.711 -6.541 -10.184 1.00 81.31 79 PHE A O 1
ATOM 660 N N . ASP A 1 80 ? 8.873 -6.486 -12.115 1.00 80.81 80 ASP A N 1
ATOM 661 C CA . ASP A 1 80 ? 9.649 -7.696 -11.855 1.00 80.81 80 ASP A CA 1
ATOM 662 C C . ASP A 1 80 ? 10.877 -7.336 -11.010 1.00 80.81 80 ASP A C 1
ATOM 664 O O . ASP A 1 80 ? 11.824 -6.722 -11.491 1.00 80.81 80 ASP A O 1
ATOM 668 N N . HIS A 1 81 ? 10.862 -7.713 -9.733 1.00 79.12 81 HIS A N 1
ATOM 669 C CA . HIS A 1 81 ? 11.976 -7.452 -8.820 1.00 79.12 81 HIS A CA 1
ATOM 670 C C . HIS A 1 81 ? 12.967 -8.622 -8.701 1.00 79.12 81 HIS A C 1
ATOM 672 O O . HIS A 1 81 ? 13.919 -8.533 -7.922 1.00 79.12 81 HIS A O 1
ATOM 678 N N . ARG A 1 82 ? 12.745 -9.742 -9.409 1.00 78.81 82 ARG A N 1
ATOM 679 C CA . ARG A 1 82 ? 13.632 -10.923 -9.385 1.00 78.81 82 ARG A CA 1
ATOM 680 C C . ARG A 1 82 ? 14.630 -10.918 -10.534 1.00 78.81 82 ARG A C 1
ATOM 682 O O . ARG A 1 82 ? 15.727 -11.454 -10.371 1.00 78.81 82 ARG A O 1
ATOM 689 N N . SER A 1 83 ? 14.263 -10.344 -11.674 1.00 82.75 83 SER A N 1
ATOM 690 C CA . SER A 1 83 ? 15.149 -10.255 -12.832 1.00 82.75 83 SER A CA 1
ATOM 691 C C . SER A 1 83 ? 16.179 -9.137 -12.681 1.00 82.75 83 SER A C 1
ATOM 693 O O . SER A 1 83 ? 15.915 -8.075 -12.119 1.00 82.75 83 SER A O 1
ATOM 695 N N . THR A 1 84 ? 17.381 -9.366 -13.205 1.00 86.81 84 THR A N 1
ATOM 696 C CA . THR A 1 84 ? 18.391 -8.314 -13.361 1.00 86.81 84 THR A CA 1
ATOM 697 C C . THR A 1 84 ? 18.152 -7.565 -14.665 1.00 86.81 84 THR A C 1
ATOM 699 O O . THR A 1 84 ? 17.968 -8.202 -15.701 1.00 86.81 84 THR A O 1
ATOM 702 N N . ALA A 1 85 ? 18.230 -6.239 -14.630 1.00 88.88 85 ALA A N 1
ATOM 703 C CA . ALA A 1 85 ? 18.113 -5.382 -15.803 1.00 88.88 85 ALA A CA 1
ATOM 704 C C . ALA A 1 85 ? 19.129 -4.242 -15.749 1.00 88.88 85 ALA A C 1
ATOM 706 O O . ALA A 1 85 ? 19.592 -3.863 -14.669 1.00 88.88 85 ALA A O 1
ATOM 707 N N . GLU A 1 86 ? 19.436 -3.673 -16.912 1.00 89.31 86 GLU A N 1
ATOM 708 C CA . GLU A 1 86 ? 20.302 -2.496 -17.016 1.00 89.31 86 GLU A CA 1
ATOM 709 C C . GLU A 1 86 ? 19.522 -1.219 -16.676 1.00 89.31 86 GLU A C 1
ATOM 711 O O . GLU A 1 86 ? 20.084 -0.249 -16.161 1.00 89.31 86 GLU A O 1
ATOM 716 N N . THR A 1 87 ? 18.205 -1.218 -16.922 1.00 89.25 87 THR A N 1
ATOM 717 C CA . THR A 1 87 ? 17.323 -0.096 -16.589 1.00 89.25 87 THR A CA 1
ATO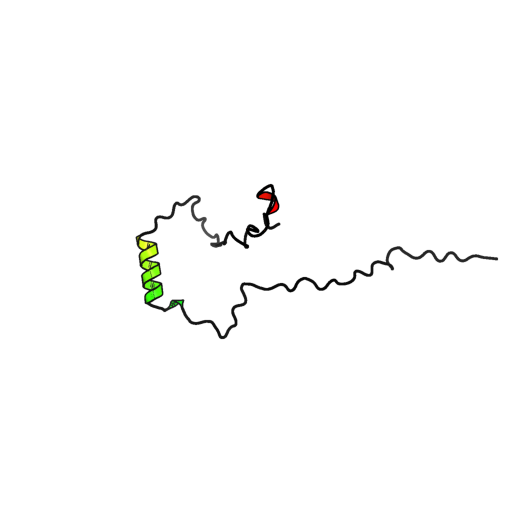M 718 C C . THR A 1 87 ? 16.012 -0.554 -15.934 1.00 89.25 87 THR A C 1
ATOM 720 O O . THR A 1 87 ? 15.472 -1.595 -16.296 1.00 89.25 87 THR A O 1
ATOM 723 N N . PRO A 1 88 ? 15.414 0.229 -15.010 1.00 82.12 88 PRO A N 1
ATOM 724 C CA . PRO A 1 88 ? 14.131 -0.132 -14.390 1.00 82.12 88 PRO A CA 1
ATOM 725 C C . PRO A 1 88 ? 12.963 -0.254 -15.378 1.00 82.12 88 PRO A C 1
ATOM 727 O O . PRO A 1 88 ? 11.992 -0.947 -15.095 1.00 82.12 88 PRO A O 1
ATOM 730 N N . LEU A 1 89 ? 13.053 0.414 -16.533 1.00 87.75 89 LEU A N 1
ATOM 731 C CA . LEU A 1 89 ? 12.051 0.337 -17.600 1.00 87.75 89 LEU A CA 1
ATOM 732 C C . LEU A 1 89 ? 11.920 -1.083 -18.160 1.00 87.75 89 LEU A C 1
ATOM 734 O O . LEU A 1 89 ? 10.828 -1.482 -18.544 1.00 87.75 89 LEU A O 1
ATOM 738 N N . GLU A 1 90 ? 13.010 -1.849 -18.173 1.00 88.31 90 GLU A N 1
ATOM 739 C CA . GLU A 1 90 ? 13.024 -3.243 -18.635 1.00 88.31 90 GLU A CA 1
ATOM 740 C C . GLU A 1 90 ? 12.316 -4.195 -17.658 1.00 88.31 90 GLU A C 1
ATOM 742 O O . GLU A 1 90 ? 11.932 -5.291 -18.051 1.00 88.31 90 GLU A O 1
ATOM 747 N N . LEU A 1 91 ? 12.118 -3.773 -16.403 1.00 84.25 91 LEU A N 1
ATOM 748 C CA . LEU A 1 91 ? 11.436 -4.542 -15.358 1.00 84.25 91 LEU A CA 1
ATOM 749 C C . LEU A 1 91 ? 9.966 -4.138 -15.184 1.00 84.25 91 LEU A C 1
ATOM 751 O O . LEU A 1 91 ? 9.265 -4.726 -14.360 1.00 84.25 91 LEU A O 1
ATOM 755 N N . MET A 1 92 ? 9.494 -3.122 -15.914 1.00 84.12 92 MET A N 1
ATOM 756 C CA . MET A 1 92 ? 8.097 -2.697 -15.852 1.00 84.12 92 MET A CA 1
ATOM 757 C C . MET A 1 92 ? 7.194 -3.751 -16.481 1.00 84.12 92 MET A C 1
ATOM 759 O O . MET A 1 92 ? 7.443 -4.221 -17.593 1.00 84.12 92 MET A O 1
ATOM 763 N N . ARG A 1 93 ? 6.102 -4.085 -15.790 1.00 74.12 93 ARG A N 1
ATOM 764 C CA . ARG A 1 93 ? 5.048 -4.904 -16.388 1.00 74.12 93 ARG A CA 1
ATOM 765 C C . ARG A 1 93 ? 4.406 -4.121 -17.560 1.00 74.12 93 ARG A C 1
ATOM 767 O O . ARG A 1 93 ? 4.170 -2.924 -17.373 1.00 74.12 93 ARG A O 1
ATOM 774 N N . PRO A 1 94 ? 4.179 -4.747 -18.737 1.00 73.88 94 PRO A N 1
ATOM 775 C CA . PRO A 1 94 ? 3.684 -4.066 -19.942 1.00 73.88 94 PRO A CA 1
ATOM 776 C C . PRO A 1 94 ? 2.352 -3.330 -19.772 1.00 73.88 94 PRO A C 1
ATOM 778 O O . PRO A 1 94 ? 1.495 -3.828 -19.005 1.00 73.88 94 PRO A O 1
#

Foldseek 3Di:
DDDPDPDDDPPPPPPPPPPPDPDPDDPPPDPPVPDDVCVPDPVVVVVVVVCVVPDDDPDPDDDDPPDDDDDFDCDPGAFPPPDDDPDRVVGGDD

Radius of gyration: 27.05 Å; Cα contacts (8 Å, |Δi|>4): 25; chains: 1; bounding box: 37×46×91 Å

Sequence (94 aa):
MDTKYHHRTVEDDIIVNQMDSPEIVDDFELGQDEAVDIEDDEANKQKLKRRIDQYEIELKNPSRPGKKLFVLDIDYTLFDHRSTAETPLELMRP

Organism: Populus trichocarpa (NCBI:txid3694)

InterPro domains:
  IPR023214 HAD superfamily [G3DSA:3.40.50.1000] (19-94)
  IPR051658 Ubiquitin-like domain-containing CTD phosphatase 1 [PTHR48493] (9-94)

Mean predicted aligned error: 16.22 Å

Secondary structure (DSSP, 8-state):
---------TTS--------------TT---GGG---GGG-HHHHHHHHHHHHHPPP--SSPPPTTPPP----SBTTTB-SSS--SSGGGGB--

Solvent-accessible surface area (backbone atoms only — not comparable to full-atom values): 6856 Å² total; per-residue (Å²): 141,81,86,80,82,82,80,79,67,91,78,80,76,75,80,73,75,80,66,79,70,76,83,80,77,62,94,76,73,70,61,85,88,70,72,68,77,63,82,75,37,64,70,55,52,51,54,49,51,53,46,63,78,69,56,83,80,84,78,88,70,83,88,58,90,96,60,84,88,82,89,78,68,55,76,76,65,46,28,52,79,84,67,89,69,96,48,74,75,79,30,46,60,131

pLDDT: mean 74.46, std 19.14, range [33.91, 97.38]